Protein AF-A0A399ZSK6-F1 (afdb_monomer_lite)

Structure (mmCIF, N/CA/C/O backbone):
data_AF-A0A399ZSK6-F1
#
_entry.id   AF-A0A399ZSK6-F1
#
loop_
_atom_site.group_PDB
_atom_site.id
_atom_site.type_symbol
_atom_site.label_atom_id
_atom_site.label_alt_id
_atom_site.label_comp_id
_atom_site.label_asym_id
_atom_site.label_entity_id
_atom_site.label_seq_id
_atom_site.pdbx_PDB_ins_code
_atom_site.Cartn_x
_atom_site.Cartn_y
_atom_site.Cartn_z
_atom_site.occupancy
_atom_site.B_iso_or_equiv
_atom_site.auth_seq_id
_atom_site.auth_comp_id
_atom_site.auth_asym_id
_atom_site.auth_atom_id
_atom_site.pdbx_PDB_model_num
ATOM 1 N N . MET A 1 1 ? -5.944 -15.597 19.408 1.00 48.12 1 MET A N 1
ATOM 2 C CA . MET A 1 1 ? -6.679 -15.453 18.127 1.00 48.12 1 MET A CA 1
ATOM 3 C C . MET A 1 1 ? -6.182 -16.511 17.150 1.00 48.12 1 MET A C 1
ATOM 5 O O . MET A 1 1 ? -4.983 -16.759 17.133 1.00 48.12 1 MET A O 1
ATOM 9 N N . ARG A 1 2 ? -7.082 -17.188 16.419 1.00 50.19 2 ARG A N 1
ATOM 10 C CA . ARG A 1 2 ? -6.783 -18.413 15.641 1.00 50.19 2 ARG A CA 1
ATOM 11 C C . ARG A 1 2 ? -6.875 -18.264 14.112 1.00 50.19 2 ARG A C 1
ATOM 13 O O . ARG A 1 2 ? -6.772 -19.273 13.432 1.00 50.19 2 ARG A O 1
ATOM 20 N N . ASN A 1 3 ? -6.991 -17.048 13.572 1.00 53.75 3 ASN A N 1
ATOM 21 C CA . ASN A 1 3 ? -6.933 -16.816 12.123 1.00 53.75 3 ASN A CA 1
ATOM 22 C C . ASN A 1 3 ? -5.613 -16.141 11.739 1.00 53.75 3 ASN A C 1
ATOM 24 O O . ASN A 1 3 ? -5.370 -14.989 12.093 1.00 53.75 3 ASN A O 1
ATOM 28 N N . ARG A 1 4 ? -4.758 -16.900 11.039 1.00 58.66 4 ARG A N 1
ATOM 29 C CA . ARG A 1 4 ? -3.450 -16.460 10.515 1.00 58.66 4 ARG A CA 1
ATOM 30 C C . ARG A 1 4 ? -3.540 -15.788 9.141 1.00 58.66 4 ARG A C 1
ATOM 32 O O . ARG A 1 4 ? -2.539 -15.280 8.660 1.00 58.66 4 ARG A O 1
ATOM 39 N N . TRP A 1 5 ? -4.724 -15.795 8.534 1.00 64.06 5 TRP A N 1
ATOM 40 C CA . TRP A 1 5 ? -4.958 -15.363 7.160 1.00 64.06 5 TRP A CA 1
ATOM 41 C C . TRP A 1 5 ? -5.933 -14.187 7.131 1.00 64.06 5 TRP A C 1
ATOM 43 O O . TRP A 1 5 ? -6.811 -14.084 7.999 1.00 64.06 5 TRP A O 1
ATOM 53 N N . GLY A 1 6 ? -5.748 -13.296 6.159 1.00 69.56 6 GLY A N 1
ATOM 54 C CA . GLY A 1 6 ? -6.645 -12.179 5.882 1.00 69.56 6 GLY A CA 1
ATOM 55 C C . GLY A 1 6 ? -7.302 -12.299 4.522 1.00 69.56 6 GLY A C 1
ATOM 56 O O . GLY A 1 6 ? -6.839 -13.051 3.671 1.00 69.56 6 GLY A O 1
ATOM 57 N N . ILE A 1 7 ? -8.408 -11.582 4.350 1.00 78.56 7 ILE A N 1
ATOM 58 C CA . ILE A 1 7 ? -9.172 -11.569 3.107 1.00 78.56 7 ILE A CA 1
ATOM 59 C C . ILE A 1 7 ? -9.257 -10.150 2.556 1.00 78.56 7 ILE A C 1
ATOM 61 O O . ILE A 1 7 ? -9.446 -9.185 3.301 1.00 78.56 7 ILE A O 1
ATOM 65 N N . HIS A 1 8 ? -9.136 -10.026 1.239 1.00 78.75 8 HIS A N 1
ATOM 66 C CA . HIS A 1 8 ? -9.401 -8.774 0.554 1.00 78.75 8 HIS A CA 1
ATOM 67 C C . HIS A 1 8 ? -10.916 -8.541 0.490 1.00 78.75 8 HIS A C 1
ATOM 69 O O . HIS A 1 8 ? -11.657 -9.360 -0.058 1.00 78.75 8 HIS A O 1
ATOM 75 N N . ALA A 1 9 ? -11.392 -7.439 1.067 1.00 77.19 9 ALA A N 1
ATOM 76 C CA . ALA A 1 9 ? -12.789 -7.038 0.968 1.00 77.19 9 ALA A CA 1
ATOM 77 C C . ALA A 1 9 ? -13.141 -6.714 -0.500 1.00 77.19 9 ALA A C 1
ATOM 79 O O . ALA A 1 9 ? -12.273 -6.250 -1.240 1.00 77.19 9 ALA A O 1
ATOM 80 N N 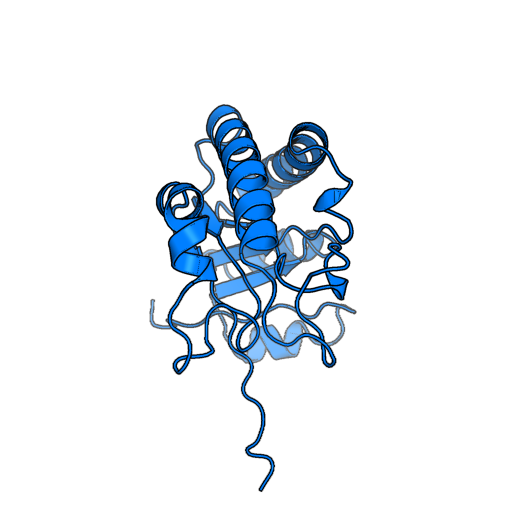. PRO A 1 10 ? -14.378 -6.952 -0.965 1.00 67.56 10 PRO A N 1
ATOM 81 C CA . PRO A 1 10 ? -14.725 -6.778 -2.374 1.00 67.56 10 PRO A CA 1
ATOM 82 C C . PRO A 1 10 ? -14.460 -5.355 -2.885 1.00 67.56 10 PRO A C 1
ATOM 84 O O . PRO A 1 10 ? -14.784 -4.376 -2.213 1.00 67.56 10 PRO A O 1
ATOM 87 N N . ASN A 1 11 ? -13.934 -5.242 -4.110 1.00 67.50 11 ASN A N 1
ATOM 88 C CA . ASN A 1 11 ? -13.661 -3.947 -4.749 1.00 67.50 11 ASN A CA 1
ATOM 89 C C . ASN A 1 11 ? -14.945 -3.203 -5.152 1.00 67.50 11 ASN A C 1
ATOM 91 O O . ASN A 1 11 ? -14.933 -1.977 -5.217 1.00 67.50 11 ASN A O 1
ATOM 95 N N . ALA A 1 12 ? -16.057 -3.919 -5.375 1.00 53.34 12 ALA A N 1
ATOM 96 C CA . ALA A 1 12 ? -17.335 -3.340 -5.779 1.00 53.34 12 ALA A CA 1
ATOM 97 C C . ALA A 1 12 ? -18.525 -3.919 -4.994 1.00 53.34 12 ALA A C 1
ATOM 99 O O . ALA A 1 12 ? -18.814 -5.114 -5.063 1.00 53.34 12 ALA A O 1
ATOM 100 N N . GLY A 1 13 ? -19.269 -3.023 -4.337 1.00 52.09 13 GLY A N 1
ATOM 101 C CA . GLY A 1 13 ? -20.633 -3.244 -3.863 1.00 52.09 13 GLY A CA 1
ATOM 102 C C . GLY A 1 13 ? -20.759 -4.004 -2.541 1.00 52.09 13 GLY A C 1
ATOM 103 O O . GLY A 1 13 ? -20.324 -5.141 -2.399 1.00 52.09 13 GLY A O 1
ATOM 104 N N . PHE A 1 14 ? -21.510 -3.405 -1.615 1.00 55.38 14 PHE A N 1
ATOM 105 C CA . PHE A 1 14 ? -21.962 -3.935 -0.318 1.00 55.38 14 PHE A CA 1
ATOM 106 C C . PHE A 1 14 ? -22.638 -5.323 -0.352 1.00 55.38 14 PHE A C 1
ATOM 108 O O . PHE A 1 14 ? -22.989 -5.867 0.691 1.00 55.38 14 PHE A O 1
ATOM 115 N N . ARG A 1 15 ? -22.834 -5.916 -1.536 1.00 52.56 15 ARG A N 1
ATOM 116 C CA . ARG A 1 15 ? -23.728 -7.055 -1.782 1.00 52.56 15 ARG A CA 1
ATOM 117 C C . ARG A 1 15 ? -23.269 -8.382 -1.176 1.00 52.56 15 ARG A C 1
ATOM 119 O O . ARG A 1 15 ? -23.990 -9.360 -1.318 1.00 52.56 15 ARG A O 1
ATOM 126 N N . ARG A 1 16 ? -22.104 -8.441 -0.523 1.00 65.88 16 ARG A N 1
ATOM 127 C CA . ARG A 1 16 ? -21.569 -9.681 0.068 1.00 65.88 16 ARG A CA 1
ATOM 128 C C . ARG A 1 16 ? -20.923 -9.511 1.441 1.00 65.88 16 ARG A C 1
ATOM 130 O O . ARG A 1 16 ? -20.264 -10.434 1.906 1.00 65.88 16 ARG A O 1
ATOM 137 N N . MET A 1 17 ? -21.094 -8.364 2.108 1.00 75.19 17 MET A N 1
ATOM 138 C CA . MET A 1 17 ? -20.516 -8.194 3.450 1.00 75.19 17 MET A CA 1
ATOM 139 C C . MET A 1 17 ? -21.088 -9.213 4.443 1.00 75.19 17 MET A C 1
ATOM 141 O O . MET A 1 17 ? -20.343 -9.721 5.272 1.00 75.19 17 MET A O 1
ATOM 145 N N . ASP A 1 18 ? -22.361 -9.594 4.309 1.00 79.12 18 ASP A N 1
ATOM 146 C CA . ASP A 1 18 ? -22.962 -10.637 5.147 1.00 79.12 18 ASP A CA 1
ATOM 147 C C . ASP A 1 18 ? -22.329 -12.019 4.934 1.00 79.12 18 ASP A C 1
ATOM 149 O O . ASP A 1 18 ? -22.036 -12.692 5.921 1.00 79.12 18 ASP A O 1
ATOM 153 N N . ASP A 1 19 ? -22.016 -12.406 3.691 1.00 77.62 19 ASP A N 1
ATOM 154 C CA . ASP A 1 19 ? -21.254 -13.633 3.400 1.00 77.62 19 ASP A CA 1
ATOM 155 C C . ASP A 1 19 ? -19.858 -13.579 4.043 1.00 77.62 19 ASP A C 1
ATOM 157 O O . ASP A 1 19 ? -19.399 -14.545 4.653 1.00 77.62 19 ASP A O 1
ATOM 161 N N . PHE A 1 20 ? -19.183 -12.429 3.932 1.00 75.69 20 PHE A N 1
ATOM 162 C CA . PHE A 1 20 ? -17.865 -12.198 4.534 1.00 75.69 20 PHE A CA 1
ATOM 163 C C . PHE A 1 20 ? -17.905 -12.335 6.055 1.00 75.69 20 PHE A C 1
ATOM 165 O O . PHE A 1 20 ? -17.025 -12.945 6.664 1.00 75.69 20 PHE A O 1
ATOM 172 N N . TYR A 1 21 ? -18.947 -11.782 6.665 1.00 80.44 21 TYR A N 1
ATOM 173 C CA . TYR A 1 21 ? -19.179 -11.864 8.093 1.00 80.44 21 TYR A CA 1
ATOM 174 C C . TYR A 1 21 ? -19.508 -13.293 8.537 1.00 80.44 21 TYR A C 1
ATOM 176 O O . TYR A 1 21 ? -18.974 -13.766 9.542 1.00 80.44 21 TYR A O 1
ATOM 184 N N . ALA A 1 22 ? -20.331 -14.010 7.771 1.00 81.88 22 ALA A N 1
ATOM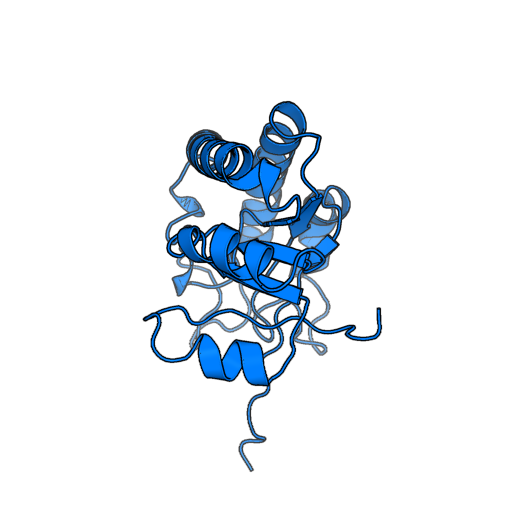 185 C CA . ALA A 1 22 ? -20.651 -15.409 8.030 1.00 81.88 22 ALA A CA 1
ATOM 186 C C . ALA A 1 22 ? -19.409 -16.313 7.945 1.00 81.88 22 ALA A C 1
ATOM 188 O O . ALA A 1 22 ? -19.281 -17.250 8.731 1.00 81.88 22 ALA A O 1
ATOM 189 N N . ALA A 1 23 ? -18.460 -15.998 7.057 1.00 80.19 23 ALA A N 1
ATOM 190 C CA . ALA A 1 23 ? -17.190 -16.715 6.954 1.00 80.19 23 ALA A CA 1
ATOM 191 C C . ALA A 1 23 ? -16.261 -16.511 8.172 1.00 80.19 23 ALA A C 1
ATOM 193 O O . ALA A 1 23 ? -15.326 -17.286 8.373 1.00 80.19 23 ALA A O 1
ATOM 194 N N . GLY A 1 24 ? -16.514 -15.500 9.014 1.00 80.44 24 GLY A N 1
ATOM 195 C CA . GLY A 1 24 ? -15.833 -15.339 10.302 1.00 80.44 24 GLY A CA 1
ATOM 196 C C . GLY A 1 24 ? -14.378 -14.867 10.210 1.00 80.44 24 GLY A C 1
ATOM 197 O O . GLY A 1 24 ? -13.581 -15.128 11.120 1.00 80.44 24 GLY A O 1
ATOM 198 N N . PHE A 1 25 ? -14.003 -14.173 9.132 1.00 82.69 25 PHE A N 1
ATOM 199 C CA . PHE A 1 25 ? -12.672 -13.579 9.013 1.00 82.69 25 PHE A CA 1
ATOM 200 C C . PHE A 1 25 ? -12.442 -12.497 10.080 1.00 82.69 25 PHE A C 1
ATOM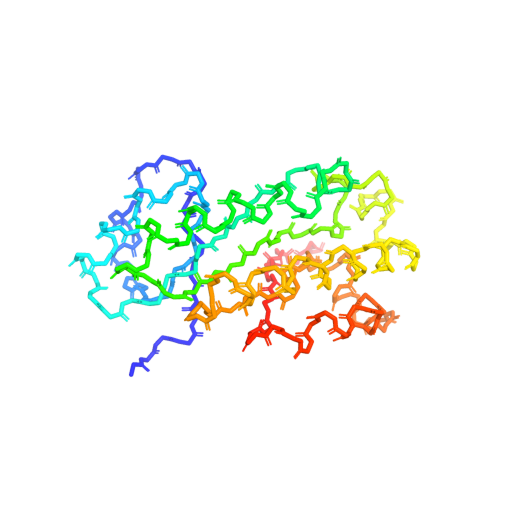 202 O O . PHE A 1 25 ? -13.362 -11.825 10.546 1.00 82.69 25 PHE A O 1
ATOM 209 N N . GLN A 1 26 ? -11.186 -12.337 10.497 1.00 83.81 26 GLN A N 1
ATOM 210 C CA . GLN A 1 26 ? -10.784 -11.324 11.486 1.00 83.81 26 GLN A CA 1
ATOM 211 C C . GLN A 1 26 ? -9.579 -10.495 11.033 1.00 83.81 26 GLN A C 1
ATOM 213 O O . GLN A 1 26 ? -9.134 -9.619 11.766 1.00 83.81 26 GLN A O 1
ATOM 218 N N . ASN A 1 27 ? -9.058 -10.747 9.832 1.00 89.06 27 ASN A N 1
ATOM 219 C CA . ASN A 1 27 ? -8.042 -9.915 9.203 1.00 89.06 27 ASN A CA 1
ATOM 220 C C . ASN A 1 27 ? -8.579 -9.516 7.824 1.00 89.06 27 ASN A C 1
ATOM 222 O O . ASN A 1 27 ? -8.979 -10.384 7.048 1.00 89.06 27 ASN A O 1
ATOM 226 N N . TYR A 1 28 ? -8.621 -8.221 7.546 1.00 89.94 28 TYR A N 1
ATOM 227 C CA . TYR A 1 28 ? -9.238 -7.655 6.352 1.00 89.94 28 TYR A CA 1
ATOM 228 C C . TYR A 1 28 ? -8.245 -6.741 5.648 1.00 89.94 28 TYR A C 1
ATOM 230 O O . TYR A 1 28 ? -7.559 -5.970 6.312 1.00 89.94 28 TYR A O 1
ATOM 238 N N . THR A 1 29 ? -8.223 -6.783 4.323 1.00 91.62 29 THR A N 1
ATOM 239 C CA . THR A 1 29 ? -7.608 -5.750 3.484 1.00 91.62 29 THR A CA 1
ATOM 240 C C . THR A 1 29 ? -8.727 -4.983 2.796 1.00 91.62 29 THR A C 1
ATOM 242 O O . THR A 1 29 ? -9.590 -5.592 2.169 1.00 91.62 29 THR A O 1
ATOM 245 N N . VAL A 1 30 ? -8.748 -3.661 2.935 1.00 91.94 30 VAL A N 1
ATOM 246 C CA . VAL A 1 30 ? -9.791 -2.783 2.389 1.00 91.94 30 VAL A CA 1
ATOM 247 C C . VAL A 1 30 ? -9.124 -1.724 1.524 1.00 91.94 30 VAL A C 1
ATOM 249 O O . VAL A 1 30 ? -8.259 -0.997 2.008 1.00 91.94 30 VAL A O 1
ATOM 252 N N . LEU A 1 31 ? -9.523 -1.609 0.254 1.00 91.81 31 LEU A N 1
ATOM 253 C CA . LEU A 1 31 ? -9.059 -0.505 -0.588 1.00 91.81 31 LEU A CA 1
ATOM 254 C C . LEU A 1 31 ? -9.546 0.833 -0.035 1.00 91.81 31 LEU A C 1
ATOM 256 O O . LEU A 1 31 ? -10.684 0.948 0.416 1.00 91.81 31 LEU A O 1
ATOM 260 N N . HIS A 1 32 ? -8.712 1.863 -0.133 1.00 91.19 32 HIS A N 1
ATOM 261 C CA . HIS A 1 32 ? -9.014 3.191 0.403 1.00 91.19 32 HIS A CA 1
ATOM 262 C C . HIS A 1 32 ? -10.304 3.817 -0.162 1.00 91.19 32 HIS A C 1
ATOM 264 O O . HIS A 1 32 ? -11.010 4.515 0.560 1.00 91.19 32 HIS A O 1
ATOM 270 N N . VAL A 1 33 ? -10.671 3.501 -1.409 1.00 90.00 33 VAL A N 1
ATOM 271 C CA . VAL A 1 33 ? -11.948 3.922 -2.020 1.00 90.00 33 VAL A CA 1
ATOM 272 C C . VAL A 1 33 ? -13.181 3.323 -1.329 1.00 90.00 33 VAL A C 1
ATOM 274 O O . VAL A 1 33 ? -14.270 3.872 -1.432 1.00 90.00 33 VAL A O 1
ATOM 277 N N . ASN A 1 34 ? -13.001 2.228 -0.585 1.00 90.44 34 ASN A N 1
ATOM 278 C CA . ASN A 1 34 ? -14.026 1.543 0.204 1.00 90.44 34 ASN A CA 1
ATOM 279 C C . ASN A 1 34 ? -13.788 1.713 1.717 1.00 90.44 34 ASN A C 1
ATOM 281 O O . ASN A 1 34 ? -14.269 0.914 2.523 1.00 90.44 34 ASN A O 1
ATOM 285 N N . ALA A 1 35 ? -13.035 2.738 2.128 1.00 90.19 35 ALA A N 1
ATOM 286 C CA . ALA A 1 35 ? -12.658 2.960 3.523 1.00 90.19 35 ALA A CA 1
ATOM 287 C C . ALA A 1 35 ? -13.850 3.151 4.480 1.00 90.19 35 ALA A C 1
ATOM 289 O O . ALA A 1 35 ? -13.707 2.933 5.682 1.00 90.19 35 ALA A O 1
ATOM 290 N N . ASP A 1 36 ? -15.033 3.491 3.972 1.00 89.94 36 ASP A N 1
ATOM 291 C CA . ASP A 1 36 ? -16.252 3.598 4.782 1.00 89.94 36 ASP A CA 1
ATOM 292 C C . ASP A 1 36 ? -16.742 2.237 5.312 1.00 89.94 36 ASP A C 1
ATOM 294 O O . ASP A 1 36 ? -17.555 2.181 6.232 1.00 89.94 36 ASP A O 1
ATOM 298 N N . LEU A 1 37 ? -16.202 1.120 4.805 1.00 89.06 37 LEU A N 1
ATOM 299 C CA . LEU A 1 37 ? -16.417 -0.211 5.381 1.00 89.06 37 LEU A CA 1
ATOM 300 C C . LEU A 1 37 ? -15.675 -0.410 6.709 1.00 89.06 37 LEU A C 1
ATOM 302 O O . LEU A 1 37 ? -16.051 -1.272 7.500 1.00 89.06 37 LEU A O 1
ATOM 306 N N . VAL A 1 38 ? -14.617 0.358 6.968 1.00 93.00 38 VAL A N 1
ATOM 307 C CA . VAL A 1 38 ? -13.715 0.133 8.104 1.00 93.00 38 VAL A CA 1
ATOM 308 C C . VAL A 1 38 ? -14.429 0.314 9.453 1.00 93.00 38 VAL A C 1
ATOM 310 O O . VAL A 1 38 ? -14.303 -0.585 10.291 1.00 93.00 38 VAL A O 1
ATOM 313 N N . PRO A 1 39 ? -15.226 1.381 9.685 1.00 93.81 39 PRO A N 1
ATOM 314 C CA . PRO A 1 39 ? -16.019 1.501 10.908 1.00 93.81 39 PRO A CA 1
ATOM 315 C C . PRO A 1 39 ? -17.028 0.359 11.076 1.00 93.81 39 PRO A C 1
ATOM 317 O O . PRO A 1 39 ? -17.158 -0.172 12.176 1.00 93.81 39 PRO A O 1
ATOM 320 N N . LEU A 1 40 ? -17.677 -0.078 9.988 1.00 91.31 40 LEU A N 1
ATOM 321 C CA . LEU A 1 40 ? -18.674 -1.158 10.012 1.00 91.31 40 LEU A CA 1
ATOM 322 C C . LEU A 1 40 ? -18.043 -2.506 10.391 1.00 91.31 40 LEU A C 1
ATOM 324 O O . LEU A 1 40 ? -18.580 -3.251 11.213 1.00 91.31 40 LEU A O 1
ATOM 328 N N . ILE A 1 41 ? -16.871 -2.811 9.825 1.00 91.00 41 ILE A N 1
ATOM 329 C CA . ILE A 1 41 ? -16.102 -4.010 10.177 1.00 91.00 41 ILE A CA 1
ATOM 330 C C . ILE A 1 41 ? -15.665 -3.935 11.642 1.00 91.00 41 ILE A C 1
ATOM 332 O O . ILE A 1 41 ? -15.768 -4.935 12.350 1.00 91.00 41 ILE A O 1
ATOM 336 N N . ARG A 1 42 ? -15.196 -2.771 12.116 1.00 92.62 42 ARG A N 1
ATOM 337 C CA . ARG A 1 42 ? -14.759 -2.584 13.508 1.00 92.62 42 ARG A CA 1
ATOM 338 C C . ARG A 1 42 ? -15.911 -2.724 14.503 1.00 92.62 42 ARG A C 1
ATOM 340 O O . ARG A 1 42 ? -15.708 -3.339 15.544 1.00 92.62 42 ARG A O 1
ATOM 347 N N . GLU A 1 43 ? -17.092 -2.195 14.194 1.00 92.81 43 GLU A N 1
ATOM 348 C CA . GLU A 1 43 ? -18.291 -2.341 15.030 1.00 92.81 43 GLU A CA 1
ATOM 349 C C . GLU A 1 43 ? -18.660 -3.819 15.204 1.00 92.81 43 GLU A C 1
ATOM 351 O O . GLU A 1 43 ? -18.878 -4.285 16.323 1.00 92.81 43 GLU A O 1
ATOM 356 N N . LYS A 1 44 ? -18.651 -4.584 14.106 1.00 90.00 44 LYS A N 1
ATOM 357 C CA . LYS A 1 44 ? -18.995 -6.009 14.131 1.00 90.00 44 LYS A CA 1
ATOM 358 C C . LYS A 1 44 ? -17.890 -6.896 14.710 1.00 90.00 44 LYS A C 1
ATOM 360 O O . LYS A 1 44 ? -18.177 -7.866 15.410 1.00 90.00 44 LYS A O 1
ATOM 365 N N . TYR A 1 45 ? -16.629 -6.568 14.435 1.00 90.94 45 TYR A N 1
ATOM 366 C CA . TYR A 1 45 ? -15.448 -7.278 14.923 1.00 90.94 45 TYR A CA 1
ATOM 367 C C . TYR A 1 45 ? -14.479 -6.302 15.606 1.00 90.94 45 TYR A C 1
ATOM 369 O O . TYR A 1 45 ? -13.482 -5.887 15.003 1.00 90.94 45 TYR A O 1
ATOM 377 N N . PRO A 1 46 ? -14.695 -6.001 16.903 1.00 91.75 46 PRO A N 1
ATOM 378 C CA . PRO A 1 46 ? -13.904 -5.016 17.648 1.00 91.75 46 PRO A CA 1
ATOM 379 C C . PRO A 1 46 ? -12.401 -5.287 17.684 1.00 91.75 46 PRO A C 1
ATOM 381 O O . PRO A 1 46 ? -11.618 -4.364 17.884 1.00 91.75 46 PRO A O 1
ATOM 384 N N . TYR A 1 47 ? -11.983 -6.532 17.442 1.00 90.94 47 TYR A N 1
ATOM 385 C CA . TYR A 1 47 ? -10.583 -6.961 17.455 1.00 90.94 47 TYR A CA 1
ATOM 386 C C . TYR A 1 47 ? -10.023 -7.319 16.075 1.00 90.94 47 TYR A C 1
ATOM 388 O O . TYR A 1 47 ? -8.908 -7.830 15.998 1.00 90.94 47 TYR A O 1
ATOM 396 N N . ALA A 1 48 ? -10.760 -7.073 14.987 1.00 90.50 48 ALA A N 1
ATOM 397 C CA . ALA A 1 48 ? -10.253 -7.356 13.650 1.00 90.50 48 ALA A CA 1
ATOM 398 C C . ALA A 1 48 ? -8.975 -6.554 13.344 1.00 90.50 48 ALA A C 1
ATOM 400 O O . ALA A 1 48 ? -8.827 -5.411 13.782 1.00 90.50 48 ALA A O 1
ATOM 401 N N . ARG A 1 49 ? -8.051 -7.118 12.567 1.00 92.69 49 ARG A N 1
ATOM 402 C CA . ARG A 1 49 ? -6.968 -6.351 11.930 1.00 92.69 49 ARG A CA 1
ATOM 403 C C . ARG A 1 49 ? -7.459 -5.886 10.568 1.00 92.69 49 ARG A C 1
ATOM 405 O O . ARG A 1 49 ? -8.029 -6.686 9.833 1.00 92.69 49 ARG A O 1
ATOM 412 N N . ILE A 1 50 ? -7.289 -4.608 10.246 1.00 94.81 50 ILE A N 1
ATOM 413 C CA . ILE A 1 50 ? -7.846 -4.026 9.018 1.00 94.81 50 ILE A CA 1
ATOM 414 C C . ILE A 1 50 ? -6.748 -3.242 8.304 1.00 94.81 50 ILE A C 1
ATOM 416 O O . ILE A 1 50 ? -6.480 -2.104 8.667 1.00 94.81 50 ILE A O 1
ATOM 420 N N . LEU A 1 51 ? -6.109 -3.842 7.308 1.00 95.44 51 LEU A N 1
ATOM 421 C CA . LEU A 1 51 ? -5.162 -3.164 6.432 1.00 95.44 51 LEU A CA 1
ATOM 422 C C . LEU A 1 51 ? -5.912 -2.242 5.471 1.00 95.44 51 LEU A C 1
ATOM 424 O O . LEU A 1 51 ? -6.749 -2.704 4.695 1.00 95.44 51 LEU A O 1
ATOM 428 N N . ILE A 1 52 ? -5.588 -0.951 5.494 1.00 96.19 52 ILE A N 1
ATOM 429 C CA . ILE A 1 52 ? -6.026 -0.015 4.458 1.00 96.19 52 ILE A CA 1
ATOM 430 C C . ILE A 1 52 ? -5.021 -0.052 3.324 1.00 96.19 52 ILE A C 1
ATOM 432 O O . ILE A 1 52 ? -3.850 0.279 3.509 1.00 96.19 52 ILE A O 1
ATOM 436 N N . ARG A 1 53 ? -5.499 -0.448 2.148 1.00 94.75 53 ARG A N 1
ATOM 437 C CA . ARG A 1 53 ? -4.714 -0.499 0.925 1.00 94.75 53 ARG A CA 1
ATOM 438 C C . ARG A 1 53 ? -4.965 0.735 0.083 1.00 94.75 53 ARG A C 1
ATOM 440 O O . ARG A 1 53 ? -6.010 0.887 -0.555 1.00 94.75 53 ARG A O 1
ATOM 447 N N . MET A 1 54 ? -4.004 1.645 0.119 1.00 94.75 54 MET A N 1
ATOM 448 C CA . MET A 1 54 ? -3.999 2.793 -0.771 1.00 94.75 54 MET A CA 1
ATOM 449 C C . MET A 1 54 ? -3.611 2.326 -2.176 1.00 94.75 54 MET A C 1
ATOM 451 O O . MET A 1 54 ? -2.796 1.421 -2.337 1.00 94.75 54 MET A O 1
ATOM 455 N N . TYR A 1 55 ? -4.235 2.922 -3.185 1.00 90.62 55 TYR A N 1
ATOM 456 C CA . TYR A 1 55 ? -4.098 2.519 -4.581 1.00 90.62 55 TYR A CA 1
ATOM 457 C C . TYR A 1 55 ? -3.859 3.757 -5.436 1.00 90.62 55 TYR A C 1
ATOM 459 O O . TYR A 1 55 ? -4.628 4.714 -5.338 1.00 90.62 55 TYR A O 1
ATOM 467 N N . LEU A 1 56 ? -2.806 3.734 -6.251 1.00 91.00 56 LEU A N 1
ATOM 468 C CA . LEU A 1 56 ? -2.414 4.840 -7.115 1.00 91.00 56 LEU A CA 1
ATOM 469 C C . LEU A 1 56 ? -1.968 4.296 -8.469 1.00 91.00 56 LEU A C 1
ATOM 471 O O . LEU A 1 56 ? -0.842 3.835 -8.611 1.00 91.00 56 LEU A O 1
ATOM 475 N N . GLN A 1 57 ? -2.837 4.434 -9.466 1.00 87.94 57 GLN A N 1
ATOM 476 C CA . GLN A 1 57 ? -2.617 3.884 -10.804 1.00 87.94 57 GLN A CA 1
ATOM 477 C C . GLN A 1 57 ? -1.438 4.514 -11.564 1.00 87.94 57 GLN A C 1
ATOM 479 O O . GLN A 1 57 ? -0.962 3.934 -12.520 1.00 87.94 57 GLN A O 1
ATOM 484 N N . ASN A 1 58 ? -0.979 5.717 -11.206 1.00 88.75 58 ASN A N 1
ATOM 485 C CA . ASN A 1 58 ? 0.062 6.437 -11.953 1.00 88.75 58 ASN A CA 1
ATOM 486 C C . ASN A 1 58 ? 1.245 6.815 -11.057 1.00 88.75 58 ASN A C 1
ATOM 488 O O . ASN A 1 58 ? 1.749 7.936 -11.135 1.00 88.75 58 ASN A O 1
ATOM 492 N N . TRP A 1 59 ? 1.690 5.900 -10.189 1.00 93.19 59 TRP A N 1
ATOM 493 C CA . TRP A 1 59 ? 2.692 6.218 -9.163 1.00 93.19 59 TRP A CA 1
ATOM 494 C C . TRP A 1 59 ? 3.968 6.853 -9.737 1.00 93.19 59 TRP A C 1
ATOM 496 O O . TRP A 1 59 ? 4.495 7.791 -9.148 1.00 93.19 59 TRP A O 1
ATOM 506 N N . TYR A 1 60 ? 4.417 6.408 -10.914 1.00 91.94 60 TYR A N 1
ATOM 507 C CA . TYR A 1 60 ? 5.637 6.899 -11.566 1.00 91.94 60 TYR A CA 1
ATOM 508 C C . TYR A 1 60 ? 5.543 8.366 -12.028 1.00 91.94 60 TYR A C 1
ATOM 510 O O . TYR A 1 60 ? 6.560 9.044 -12.157 1.00 91.94 60 TYR A O 1
ATOM 518 N N . ALA A 1 61 ? 4.327 8.860 -12.285 1.00 93.25 61 ALA A N 1
ATOM 519 C CA . ALA A 1 61 ? 4.062 10.240 -12.689 1.00 93.25 61 ALA A CA 1
ATOM 520 C C . ALA A 1 61 ? 3.653 11.128 -11.501 1.00 93.25 61 ALA A C 1
ATOM 522 O O . ALA A 1 61 ? 3.658 12.355 -11.609 1.00 93.25 61 ALA A O 1
ATOM 523 N N . THR A 1 62 ? 3.306 10.524 -10.365 1.00 95.12 62 THR A N 1
ATOM 524 C CA . THR A 1 62 ? 2.921 11.226 -9.143 1.00 95.12 62 THR A CA 1
ATOM 525 C C . THR A 1 62 ? 4.130 11.415 -8.236 1.00 95.12 62 THR A C 1
ATOM 527 O O . THR A 1 62 ? 4.862 10.478 -7.917 1.00 95.12 62 THR A O 1
ATOM 530 N N . GLN A 1 63 ? 4.328 12.640 -7.754 1.00 95.94 63 GLN A N 1
ATOM 531 C CA . GLN A 1 63 ? 5.402 12.911 -6.804 1.00 95.94 63 GLN A CA 1
ATOM 532 C C . GLN A 1 63 ? 5.112 12.226 -5.455 1.00 95.94 63 GLN A C 1
ATOM 534 O O . GLN A 1 63 ? 3.987 12.350 -4.958 1.00 95.94 63 GLN A O 1
ATOM 539 N N . PRO A 1 64 ? 6.106 11.592 -4.797 1.00 96.88 64 PRO A N 1
ATOM 540 C CA . PRO A 1 64 ? 5.916 10.964 -3.485 1.00 96.88 64 PRO A CA 1
ATOM 541 C C . PRO A 1 64 ? 5.278 11.901 -2.454 1.00 96.88 64 PRO A C 1
ATOM 543 O O . PRO A 1 64 ? 4.448 11.505 -1.645 1.00 96.88 64 PRO A O 1
ATOM 546 N N . GLU A 1 65 ? 5.627 13.188 -2.494 1.00 96.50 65 GLU A N 1
ATOM 547 C CA . GLU A 1 65 ? 5.034 14.194 -1.616 1.00 96.50 65 GLU A CA 1
ATOM 548 C C . GLU A 1 65 ? 3.515 14.301 -1.753 1.00 96.50 65 GLU A C 1
ATOM 550 O O . GLU A 1 65 ? 2.801 14.395 -0.753 1.00 96.50 65 GLU A O 1
ATOM 555 N N . GLU A 1 66 ? 3.039 14.343 -2.993 1.00 97.00 66 GLU A N 1
ATOM 556 C CA . GLU A 1 66 ? 1.628 14.513 -3.295 1.00 97.00 66 GLU A CA 1
ATOM 557 C C . GLU A 1 66 ? 0.840 13.308 -2.806 1.00 97.00 66 GLU A C 1
ATOM 559 O O . GLU A 1 66 ? -0.155 13.469 -2.097 1.00 97.00 66 GLU A O 1
ATOM 564 N N . TRP A 1 67 ? 1.340 12.109 -3.099 1.00 97.69 67 TRP A N 1
ATOM 565 C CA . TRP A 1 67 ? 0.685 10.890 -2.662 1.00 97.69 67 TRP A CA 1
ATOM 566 C C . TRP A 1 67 ? 0.728 10.708 -1.146 1.00 97.69 67 TRP A C 1
ATOM 568 O O . TRP A 1 67 ? -0.286 10.365 -0.539 1.00 97.69 67 TRP A O 1
ATOM 578 N N . ALA A 1 68 ? 1.855 11.025 -0.502 1.00 98.31 68 ALA A N 1
ATOM 579 C CA . ALA A 1 68 ? 1.973 10.959 0.950 1.00 98.31 68 ALA A CA 1
ATOM 580 C C . ALA A 1 68 ? 0.882 11.782 1.651 1.00 98.31 68 ALA A C 1
ATOM 582 O O . ALA A 1 68 ? 0.332 11.309 2.642 1.00 98.31 68 ALA A O 1
ATOM 583 N N . ARG A 1 69 ? 0.509 12.963 1.129 1.00 98.31 69 ARG A N 1
ATOM 584 C CA . ARG A 1 69 ? -0.596 13.761 1.695 1.00 98.31 69 ARG A CA 1
ATOM 585 C C . ARG A 1 69 ? -1.917 12.988 1.709 1.00 98.31 69 ARG A C 1
ATOM 587 O O . ARG A 1 69 ? -2.553 12.927 2.757 1.00 98.31 69 ARG A O 1
ATOM 594 N N . ALA A 1 70 ? -2.284 12.354 0.595 1.00 96.94 70 ALA A N 1
ATOM 595 C CA . ALA A 1 70 ? -3.520 11.575 0.489 1.00 96.94 70 ALA A CA 1
ATOM 596 C C . ALA A 1 70 ? -3.520 10.342 1.413 1.00 96.94 70 ALA A C 1
ATOM 598 O O . ALA A 1 70 ? -4.540 10.008 2.025 1.00 96.94 70 ALA A O 1
ATOM 599 N N . VAL A 1 71 ? -2.366 9.678 1.547 1.00 98.19 71 VAL A N 1
ATOM 600 C CA . VAL A 1 71 ? -2.184 8.545 2.468 1.00 98.19 71 VAL A CA 1
ATOM 601 C C . VAL A 1 71 ? -2.317 8.993 3.923 1.00 98.19 71 VAL A C 1
ATOM 603 O O . VAL A 1 71 ? -3.044 8.361 4.686 1.00 98.19 71 VAL A O 1
ATOM 606 N N . ILE A 1 72 ? -1.663 10.093 4.306 1.00 98.44 72 ILE A N 1
ATOM 607 C CA . ILE A 1 72 ? -1.713 10.647 5.667 1.00 98.44 72 ILE A CA 1
ATOM 608 C C . ILE A 1 72 ? -3.140 11.061 6.030 1.00 98.44 72 ILE A C 1
ATOM 610 O O . ILE A 1 72 ? -3.607 10.733 7.118 1.00 98.44 72 ILE A O 1
ATOM 614 N N . GLU A 1 73 ? -3.845 11.735 5.121 1.00 97.69 73 GLU A N 1
ATOM 615 C CA . GLU A 1 73 ? -5.234 12.148 5.333 1.00 97.69 73 GLU A CA 1
ATOM 616 C C . GLU A 1 73 ? -6.147 10.944 5.609 1.00 97.69 73 GLU A C 1
ATOM 618 O O . GLU A 1 73 ? -6.904 10.937 6.583 1.00 97.69 73 GLU A O 1
ATOM 623 N N . ASN A 1 74 ? -6.032 9.883 4.802 1.00 96.88 74 ASN A N 1
ATOM 624 C CA . ASN A 1 74 ? -6.799 8.658 5.023 1.00 96.88 74 ASN A CA 1
ATOM 625 C C . ASN A 1 74 ? -6.400 7.946 6.318 1.00 96.88 74 ASN A C 1
ATOM 627 O O . ASN A 1 74 ? -7.277 7.479 7.046 1.00 96.88 74 ASN A O 1
ATOM 631 N N . ALA A 1 75 ? -5.104 7.882 6.626 1.00 97.88 75 ALA A N 1
ATOM 632 C CA . ALA A 1 75 ? -4.612 7.258 7.846 1.00 97.88 75 ALA A CA 1
ATOM 633 C C . ALA A 1 75 ? -5.143 7.974 9.095 1.00 97.88 75 ALA A C 1
ATOM 635 O O . ALA A 1 75 ? -5.701 7.318 9.969 1.00 97.88 75 ALA A O 1
ATOM 636 N N . GLU A 1 76 ? -5.050 9.303 9.176 1.00 98.06 76 GLU A N 1
ATOM 637 C CA . GLU A 1 76 ? -5.550 10.054 10.336 1.00 98.06 76 GLU A CA 1
ATOM 638 C C . GLU A 1 76 ? -7.072 9.939 10.486 1.00 98.06 76 GLU A C 1
ATOM 640 O O . GLU A 1 76 ? -7.565 9.730 11.596 1.00 98.06 76 GLU A O 1
ATOM 645 N N . ARG A 1 77 ? -7.827 9.966 9.379 1.00 97.38 77 ARG A N 1
ATOM 646 C CA . ARG A 1 77 ? -9.281 9.735 9.407 1.00 97.38 77 ARG A CA 1
ATOM 647 C C . ARG A 1 77 ? -9.643 8.351 9.961 1.00 97.38 77 ARG A C 1
ATOM 649 O O . ARG A 1 77 ? -10.636 8.215 10.673 1.00 97.38 77 ARG A O 1
ATOM 656 N N . LEU A 1 78 ? -8.860 7.324 9.630 1.00 97.38 78 LEU A N 1
ATOM 657 C CA . LEU A 1 78 ? -9.138 5.926 9.982 1.00 97.38 78 LEU A CA 1
ATOM 658 C C . LEU A 1 78 ? -8.423 5.447 11.251 1.00 97.38 78 LEU A C 1
ATOM 660 O O . LEU A 1 78 ? -8.689 4.336 11.717 1.00 97.38 78 LEU A O 1
ATOM 664 N N . ARG A 1 79 ? -7.573 6.287 11.847 1.00 97.44 79 ARG A N 1
ATOM 665 C CA . ARG A 1 79 ? -6.786 6.003 13.052 1.00 97.44 79 ARG A CA 1
ATOM 666 C C . ARG A 1 79 ? -7.579 5.403 14.220 1.00 97.44 79 ARG A C 1
ATOM 668 O O . ARG A 1 79 ? -7.045 4.505 14.870 1.00 97.44 79 ARG A O 1
ATOM 675 N N . PRO A 1 80 ? -8.831 5.817 14.513 1.00 97.38 80 PRO A N 1
ATOM 676 C CA . PRO A 1 80 ? -9.612 5.189 15.584 1.00 97.38 80 PRO A CA 1
ATOM 677 C C . PRO A 1 80 ? -9.933 3.712 15.326 1.00 97.38 80 PRO A C 1
ATOM 679 O O . PRO A 1 80 ? -10.234 2.970 16.259 1.00 97.38 80 PRO A O 1
ATOM 682 N N . PHE A 1 81 ? -9.897 3.283 14.064 1.00 97.31 81 PHE A N 1
ATOM 683 C CA . PHE A 1 81 ? -10.354 1.968 13.640 1.00 97.31 81 PHE A CA 1
ATOM 684 C C . PHE A 1 81 ? -9.222 1.041 13.222 1.00 97.31 81 PHE A C 1
ATOM 686 O O . PHE A 1 81 ? -9.439 -0.167 13.207 1.00 97.31 81 PHE A O 1
ATOM 693 N N . THR A 1 82 ? -8.047 1.550 12.857 1.00 96.75 82 THR A N 1
ATOM 694 C CA . THR A 1 82 ? -6.908 0.715 12.469 1.00 96.75 82 THR A CA 1
ATOM 695 C C . THR A 1 82 ? -5.583 1.460 12.550 1.00 96.75 82 THR A C 1
ATOM 697 O O . THR A 1 82 ? -5.534 2.685 12.498 1.00 96.75 82 THR A O 1
ATOM 700 N N . ASN A 1 83 ? -4.502 0.691 12.643 1.00 97.50 83 ASN A N 1
ATOM 701 C CA . ASN A 1 83 ? -3.135 1.156 12.478 1.00 97.50 83 ASN A CA 1
ATOM 702 C C . ASN A 1 83 ? -2.401 0.490 11.311 1.00 97.50 83 ASN A C 1
ATOM 704 O O . ASN A 1 83 ? -1.225 0.759 11.143 1.00 97.50 83 ASN A O 1
ATOM 708 N N . GLU A 1 84 ? -3.048 -0.362 10.519 1.00 97.50 84 GLU A N 1
ATOM 709 C CA . GLU A 1 84 ? -2.406 -1.115 9.437 1.00 97.50 84 GLU A CA 1
ATOM 710 C C . GLU A 1 84 ? -2.608 -0.377 8.102 1.00 97.50 84 GLU A C 1
ATOM 712 O O . GLU A 1 84 ? -3.743 -0.255 7.636 1.00 97.50 84 GLU A O 1
ATOM 717 N N . ILE A 1 85 ? -1.532 0.114 7.481 1.00 97.69 85 ILE A N 1
ATOM 718 C CA . ILE A 1 85 ? -1.584 0.913 6.245 1.00 97.69 85 ILE A CA 1
ATOM 719 C C . ILE A 1 85 ? -0.569 0.381 5.226 1.00 97.69 85 ILE A C 1
ATOM 721 O O . ILE A 1 85 ? 0.591 0.151 5.564 1.00 97.69 85 ILE A O 1
ATOM 725 N N . THR A 1 86 ? -0.973 0.268 3.962 1.00 96.56 86 THR A N 1
ATOM 726 C CA . THR A 1 86 ? -0.049 0.216 2.820 1.00 96.56 86 THR A CA 1
ATOM 727 C C . THR A 1 86 ? -0.317 1.394 1.890 1.00 96.56 86 THR A C 1
ATOM 729 O O . THR A 1 86 ? -1.466 1.798 1.708 1.00 96.56 86 THR A O 1
ATOM 732 N N . TRP A 1 87 ? 0.741 1.980 1.333 1.00 96.06 87 TRP A N 1
ATOM 733 C CA . TRP A 1 87 ? 0.666 3.127 0.422 1.00 96.06 87 TRP A CA 1
ATOM 734 C C . TRP A 1 87 ? 0.846 2.736 -1.049 1.00 96.06 87 TRP A C 1
ATOM 736 O O . TRP A 1 87 ? 0.734 3.598 -1.921 1.00 96.06 87 TRP A O 1
ATOM 746 N N . ALA A 1 88 ? 1.147 1.467 -1.308 1.00 92.38 88 ALA A N 1
ATOM 747 C CA . ALA A 1 88 ? 1.502 0.941 -2.611 1.00 92.38 88 ALA A CA 1
ATOM 748 C C . ALA A 1 88 ? 0.728 -0.352 -2.878 1.00 92.38 88 ALA A C 1
ATOM 750 O O . ALA A 1 88 ? 0.420 -1.122 -1.968 1.00 92.38 88 ALA A O 1
ATOM 751 N N . ASN A 1 89 ? 0.421 -0.592 -4.146 1.00 91.12 89 ASN A N 1
ATOM 752 C CA . ASN A 1 89 ? -0.145 -1.842 -4.612 1.00 91.12 89 ASN A CA 1
ATOM 753 C C . ASN A 1 89 ? 0.498 -2.178 -5.950 1.00 91.12 89 ASN A C 1
ATOM 755 O O . ASN A 1 89 ? 0.461 -1.345 -6.845 1.00 91.12 89 ASN A O 1
ATOM 759 N N . GLU A 1 90 ? 1.090 -3.363 -6.054 1.00 90.69 90 GLU A N 1
ATOM 760 C CA . GLU A 1 90 ? 1.528 -4.001 -7.298 1.00 90.69 90 GLU A CA 1
ATOM 761 C C . GLU A 1 90 ? 2.291 -3.066 -8.250 1.00 90.69 90 GLU A C 1
ATOM 763 O O . GLU A 1 90 ? 2.170 -3.162 -9.465 1.00 90.69 90 GLU A O 1
ATOM 768 N N . GLN A 1 91 ? 3.122 -2.164 -7.708 1.00 91.62 91 GLN A N 1
ATOM 769 C CA . GLN A 1 91 ? 3.820 -1.122 -8.482 1.00 91.62 91 GLN A CA 1
ATOM 770 C C . GLN A 1 91 ? 4.730 -1.675 -9.589 1.00 91.62 91 GLN A C 1
ATOM 772 O O . GLN A 1 91 ? 5.146 -0.933 -10.480 1.00 91.62 91 GLN A O 1
ATOM 777 N N . ASN A 1 92 ? 5.051 -2.968 -9.509 1.00 89.88 92 ASN A N 1
ATOM 778 C CA . ASN A 1 92 ? 5.796 -3.728 -10.495 1.00 89.88 92 ASN A CA 1
ATOM 779 C C . ASN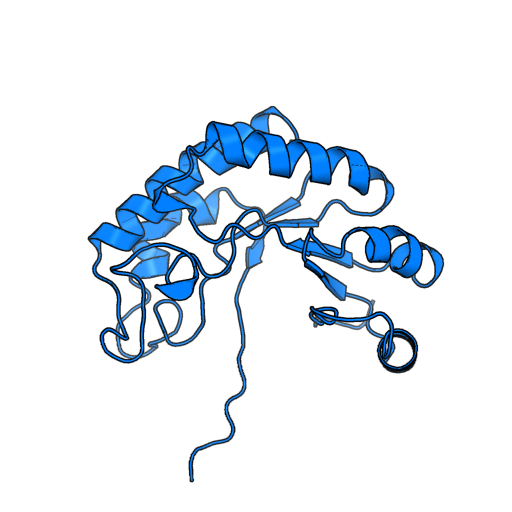 A 1 92 ? 4.980 -4.091 -11.746 1.00 89.88 92 ASN A C 1
ATOM 781 O O . ASN A 1 92 ? 5.586 -4.597 -12.683 1.00 89.88 92 ASN A O 1
ATOM 785 N N . LEU A 1 93 ? 3.665 -3.855 -11.791 1.00 88.69 93 LEU A N 1
ATOM 786 C CA . LEU A 1 93 ? 2.808 -4.086 -12.959 1.00 88.69 93 LEU A CA 1
ATOM 787 C C . LEU A 1 93 ? 2.718 -2.856 -13.869 1.00 88.69 93 LEU A C 1
ATOM 789 O O . LEU A 1 93 ? 2.795 -1.713 -13.416 1.00 88.69 93 LEU A O 1
ATOM 793 N N . ASP A 1 94 ? 2.500 -3.090 -15.163 1.00 88.19 94 ASP A N 1
ATOM 794 C CA . ASP A 1 94 ? 2.272 -2.010 -16.128 1.00 88.19 94 ASP A CA 1
ATOM 795 C C . ASP A 1 94 ? 0.936 -1.288 -15.912 1.00 88.19 94 ASP A C 1
ATOM 797 O O . ASP A 1 94 ? 0.862 -0.059 -15.976 1.00 88.19 94 ASP A O 1
ATOM 801 N N . LEU A 1 95 ? -0.100 -2.049 -15.564 1.00 85.88 95 LEU A N 1
ATOM 802 C CA . LEU A 1 95 ? -1.437 -1.562 -15.229 1.00 85.88 95 LEU A CA 1
ATOM 803 C C . LEU A 1 95 ? -1.461 -0.643 -13.999 1.00 85.88 95 LEU A C 1
ATOM 805 O O . LEU A 1 95 ? -2.371 0.176 -13.873 1.00 85.88 95 LEU A O 1
ATOM 809 N N . GLU A 1 96 ? -0.457 -0.760 -13.130 1.00 82.88 96 GLU A N 1
ATOM 810 C CA . GLU A 1 96 ? -0.298 0.039 -11.909 1.00 82.88 96 GLU A CA 1
ATOM 811 C C . GLU A 1 96 ? 0.568 1.285 -12.121 1.00 82.88 96 GLU A C 1
ATOM 813 O O . GLU A 1 96 ? 0.826 2.042 -11.185 1.00 82.88 96 GLU A O 1
ATOM 818 N N . GLY A 1 97 ? 0.990 1.531 -13.363 1.00 72.88 97 GLY A N 1
ATOM 819 C CA . GLY A 1 97 ? 1.367 2.862 -13.813 1.00 72.88 97 GLY A CA 1
ATOM 820 C C . GLY A 1 97 ? 2.633 2.914 -14.630 1.00 72.88 97 GLY A C 1
ATOM 821 O O . GLY A 1 97 ? 2.755 3.798 -15.461 1.00 72.88 97 GLY A O 1
ATOM 822 N N . HIS A 1 98 ? 3.585 2.001 -14.466 1.00 84.44 98 HIS A N 1
ATOM 823 C CA . HIS A 1 98 ? 4.852 2.140 -15.177 1.00 84.44 98 HIS A CA 1
ATOM 824 C C . HIS A 1 98 ? 4.826 1.384 -16.518 1.00 84.44 98 HIS A C 1
ATOM 826 O O . HIS A 1 98 ? 4.661 0.174 -16.510 1.00 84.44 98 HIS A O 1
ATOM 832 N N . PRO A 1 99 ? 5.091 2.002 -17.685 1.00 86.12 99 PRO A N 1
ATOM 833 C CA . PRO A 1 99 ? 4.994 1.318 -18.987 1.00 86.12 99 PRO A CA 1
ATOM 834 C C . PRO A 1 99 ? 5.992 0.161 -19.174 1.00 86.12 99 PRO A C 1
ATOM 836 O O . PRO A 1 99 ? 5.826 -0.671 -20.058 1.00 86.12 99 PRO A O 1
ATOM 839 N N . GLN A 1 100 ? 7.050 0.126 -18.360 1.00 87.00 100 GLN A N 1
ATOM 840 C CA . GLN A 1 100 ? 8.009 -0.987 -18.291 1.00 87.00 100 GLN A CA 1
ATOM 841 C C . GLN A 1 100 ? 7.679 -2.002 -17.188 1.00 87.00 100 GLN A C 1
ATOM 843 O O . GLN A 1 100 ? 8.502 -2.869 -16.898 1.00 87.00 100 GLN A O 1
ATOM 848 N N . GLY A 1 101 ? 6.535 -1.855 -16.524 1.00 87.50 101 GLY A N 1
ATOM 849 C CA . GLY A 1 101 ? 6.036 -2.811 -15.552 1.00 87.50 101 GLY A CA 1
ATOM 850 C C . GLY A 1 101 ? 5.753 -4.159 -16.199 1.00 87.50 101 GLY A C 1
ATOM 851 O O . GLY A 1 101 ? 5.832 -4.339 -17.417 1.00 87.50 101 GLY A O 1
ATOM 852 N N . ALA A 1 102 ? 5.475 -5.135 -15.355 1.00 85.38 102 ALA A N 1
ATOM 853 C CA . ALA A 1 102 ? 5.269 -6.487 -15.791 1.00 85.38 102 ALA A CA 1
ATOM 854 C C . ALA A 1 102 ? 3.934 -6.587 -16.515 1.00 85.38 102 ALA A C 1
ATOM 856 O O . ALA A 1 102 ? 2.930 -6.040 -16.063 1.00 85.38 102 ALA A O 1
ATOM 857 N N . SER A 1 103 ? 3.946 -7.314 -17.621 1.00 85.19 103 SER A N 1
ATOM 858 C CA . SER A 1 103 ? 2.797 -7.522 -18.489 1.00 85.19 103 SER A CA 1
ATOM 859 C C . SER A 1 103 ? 2.876 -8.898 -19.140 1.00 85.19 103 SER A C 1
ATOM 861 O O . SER A 1 103 ? 3.874 -9.613 -19.015 1.00 85.19 103 SER A O 1
ATOM 863 N N . MET A 1 104 ? 1.850 -9.266 -19.907 1.00 81.06 104 MET A N 1
ATOM 864 C CA . MET A 1 104 ? 1.868 -10.508 -20.688 1.00 81.06 104 MET A CA 1
ATOM 865 C C . MET A 1 104 ? 3.035 -10.558 -21.688 1.00 81.06 104 MET A C 1
ATOM 867 O O . MET A 1 104 ? 3.561 -11.632 -21.972 1.00 81.06 104 MET A O 1
ATOM 871 N N . GLN A 1 105 ? 3.441 -9.407 -22.232 1.00 80.50 105 GLN A N 1
ATOM 872 C CA . GLN A 1 105 ? 4.537 -9.299 -23.198 1.00 80.50 105 GLN A CA 1
ATOM 873 C C . GLN A 1 105 ? 5.901 -9.142 -22.515 1.00 80.50 105 GLN A C 1
ATOM 875 O O . GLN A 1 105 ? 6.919 -9.515 -23.095 1.00 80.50 105 GLN A O 1
ATOM 880 N N . GLN A 1 106 ? 5.923 -8.619 -21.288 1.00 77.00 106 GLN A N 1
ATOM 881 C CA . GLN A 1 106 ? 7.130 -8.406 -20.500 1.00 77.00 106 GLN A CA 1
ATOM 882 C C . GLN A 1 106 ? 6.924 -8.931 -19.071 1.00 77.00 106 GLN A C 1
ATOM 884 O O . GLN A 1 106 ? 6.702 -8.153 -18.151 1.00 77.00 106 GLN A O 1
ATOM 889 N N . PRO A 1 107 ? 7.000 -10.253 -18.845 1.00 76.81 107 PRO A N 1
ATOM 890 C CA . PRO A 1 107 ? 6.645 -10.849 -17.554 1.00 76.81 107 PRO A CA 1
ATOM 891 C C . PRO A 1 107 ? 7.673 -10.590 -16.446 1.00 76.81 107 PRO A C 1
ATOM 893 O O . PRO A 1 107 ? 7.417 -10.923 -15.298 1.00 76.81 107 PRO A O 1
ATOM 896 N N . VAL A 1 108 ? 8.857 -10.070 -16.789 1.00 79.31 108 VAL A N 1
ATOM 897 C CA . VAL A 1 108 ? 9.896 -9.676 -15.830 1.00 79.31 108 VAL A CA 1
ATOM 898 C C . VAL A 1 108 ? 10.327 -8.249 -16.168 1.00 79.31 108 VAL A C 1
ATOM 900 O O . VAL A 1 108 ? 10.906 -8.040 -17.239 1.00 79.31 108 VAL A O 1
ATOM 903 N N . PRO A 1 109 ? 10.042 -7.267 -15.302 1.00 83.62 109 PRO A N 1
ATOM 904 C CA . PRO A 1 109 ? 10.470 -5.887 -15.496 1.00 83.62 109 PRO A CA 1
ATOM 905 C C . PRO A 1 109 ? 11.994 -5.720 -15.458 1.00 83.62 109 PRO A C 1
ATOM 907 O O . PRO A 1 109 ? 12.697 -6.529 -14.844 1.00 83.62 109 PRO A O 1
ATOM 910 N N . PRO A 1 110 ? 12.540 -4.662 -16.082 1.00 86.69 110 PRO A N 1
ATOM 911 C CA . PRO A 1 110 ? 13.961 -4.359 -15.998 1.00 86.69 110 PRO A CA 1
ATOM 912 C C . PRO A 1 110 ? 14.357 -3.934 -14.578 1.00 86.69 110 PRO A C 1
ATOM 914 O O . PRO A 1 110 ? 13.571 -3.337 -13.847 1.00 86.69 110 PRO A O 1
ATOM 917 N N . ALA A 1 111 ? 15.625 -4.148 -14.213 1.00 88.06 111 ALA A N 1
ATOM 918 C CA . ALA A 1 111 ? 16.172 -3.721 -12.920 1.00 88.06 111 ALA A CA 1
ATOM 919 C C . ALA A 1 111 ? 15.989 -2.215 -12.647 1.00 88.06 111 ALA A C 1
ATOM 921 O O . ALA A 1 111 ? 15.775 -1.827 -11.501 1.00 88.06 111 ALA A O 1
ATOM 922 N N . SER A 1 112 ? 16.028 -1.378 -13.692 1.00 90.62 112 SER A N 1
ATOM 923 C CA . SER A 1 112 ? 15.804 0.070 -13.584 1.00 90.62 112 SER A CA 1
ATOM 924 C C . SER A 1 112 ? 14.438 0.412 -12.994 1.00 90.62 112 SER A C 1
ATOM 926 O O . SER A 1 112 ? 14.340 1.323 -12.184 1.00 90.62 112 SER A O 1
ATOM 928 N N . LEU A 1 113 ? 13.403 -0.371 -13.309 1.00 91.38 113 LEU A N 1
ATOM 929 C CA . LEU A 1 113 ? 12.072 -0.168 -12.746 1.00 91.38 113 LEU A CA 1
ATOM 930 C C . LEU A 1 113 ? 12.062 -0.368 -11.225 1.00 91.38 113 LEU A C 1
ATOM 932 O O . LEU A 1 113 ? 11.484 0.435 -10.502 1.00 91.38 113 LEU A O 1
ATOM 936 N N . TYR A 1 114 ? 12.738 -1.403 -10.720 1.00 91.69 114 TYR A N 1
ATOM 937 C CA . TYR A 1 114 ? 12.850 -1.628 -9.273 1.00 91.69 114 TYR A CA 1
ATOM 938 C C . TYR A 1 114 ? 13.680 -0.558 -8.574 1.00 91.69 114 TYR A C 1
ATOM 940 O O . TYR A 1 114 ? 13.403 -0.231 -7.424 1.00 91.69 114 TYR A O 1
ATOM 948 N N . GLN A 1 115 ? 14.681 0.000 -9.256 1.00 93.62 115 GLN A N 1
ATOM 949 C CA . GLN A 1 115 ? 15.454 1.126 -8.733 1.00 93.62 115 GLN A CA 1
ATOM 950 C C . GLN A 1 115 ? 14.565 2.367 -8.586 1.00 93.62 115 GLN A C 1
ATOM 952 O O . GLN A 1 115 ? 14.590 3.005 -7.534 1.00 93.62 115 GLN A O 1
ATOM 957 N N . ASP A 1 116 ? 13.729 2.658 -9.585 1.00 94.44 116 ASP A N 1
ATOM 958 C CA . ASP A 1 116 ? 12.773 3.767 -9.530 1.00 94.44 116 ASP A CA 1
ATOM 959 C C . ASP A 1 116 ? 11.730 3.556 -8.423 1.00 94.44 116 ASP A C 1
ATOM 961 O O . ASP A 1 116 ? 11.460 4.470 -7.641 1.00 94.44 116 ASP A O 1
ATOM 965 N N . ILE A 1 117 ? 11.200 2.333 -8.295 1.00 94.75 117 ILE A N 1
ATOM 966 C CA . ILE A 1 117 ? 10.300 1.945 -7.202 1.00 94.75 117 ILE A CA 1
ATOM 967 C C . ILE A 1 117 ? 10.981 2.139 -5.842 1.00 94.75 117 ILE A C 1
ATOM 969 O O . ILE A 1 117 ? 10.377 2.734 -4.950 1.00 94.75 117 ILE A O 1
ATOM 973 N N . ASP A 1 118 ? 12.212 1.656 -5.648 1.00 96.19 118 ASP A N 1
ATOM 974 C CA . ASP A 1 118 ? 12.905 1.754 -4.357 1.00 96.19 118 ASP A CA 1
ATOM 975 C C . ASP A 1 118 ? 13.137 3.217 -3.962 1.00 96.19 118 ASP A C 1
ATOM 977 O O . ASP A 1 118 ? 12.767 3.627 -2.861 1.00 96.19 118 ASP A O 1
ATOM 981 N N . VAL A 1 119 ? 13.655 4.035 -4.884 1.00 97.00 119 VAL A N 1
ATOM 982 C CA . VAL A 1 119 ? 13.891 5.469 -4.654 1.00 97.00 119 VAL A CA 1
ATOM 983 C C . VAL A 1 119 ? 12.592 6.191 -4.299 1.00 97.00 119 VAL A C 1
ATOM 985 O O . VAL A 1 119 ? 12.548 6.950 -3.325 1.00 97.00 119 VAL A O 1
ATOM 988 N N . TRP A 1 120 ? 11.522 5.933 -5.051 1.00 97.19 120 TRP A N 1
ATOM 989 C CA . TRP A 1 120 ? 10.220 6.547 -4.813 1.00 97.19 120 TRP A CA 1
ATOM 990 C C . TRP A 1 120 ? 9.652 6.147 -3.442 1.00 97.19 120 TRP A C 1
ATOM 992 O O . TRP A 1 120 ? 9.186 6.995 -2.673 1.00 97.19 120 TRP A O 1
ATOM 1002 N N . ASN A 1 121 ? 9.762 4.866 -3.080 1.00 97.31 121 ASN A N 1
ATOM 1003 C CA . ASN A 1 121 ? 9.241 4.345 -1.819 1.00 97.31 121 ASN A CA 1
ATOM 1004 C C . ASN A 1 121 ? 10.075 4.742 -0.599 1.00 97.31 121 ASN A C 1
ATOM 1006 O O . ASN A 1 121 ? 9.508 4.964 0.471 1.00 97.31 121 ASN A O 1
ATOM 1010 N N . LEU A 1 122 ? 11.392 4.907 -0.732 1.00 98.25 122 LEU A N 1
ATOM 1011 C CA . LEU A 1 122 ? 12.227 5.448 0.342 1.00 98.25 122 LEU A CA 1
ATOM 1012 C C . LEU A 1 122 ? 11.756 6.846 0.765 1.00 98.25 122 LEU A C 1
ATOM 1014 O O . LEU A 1 122 ? 11.699 7.134 1.966 1.00 98.25 122 LEU A O 1
ATOM 1018 N N . GLU A 1 123 ? 11.379 7.691 -0.198 1.00 98.00 123 GLU A N 1
ATOM 1019 C CA . GLU A 1 123 ? 10.851 9.027 0.083 1.00 98.00 123 GLU A CA 1
ATOM 1020 C C . GLU A 1 123 ? 9.425 8.984 0.652 1.00 98.00 123 GLU A C 1
ATOM 1022 O O . GLU A 1 123 ? 9.136 9.698 1.619 1.00 98.00 123 GLU A O 1
ATOM 1027 N N . MET A 1 124 ? 8.551 8.112 0.132 1.00 98.12 124 MET A N 1
ATOM 1028 C CA . MET A 1 124 ? 7.232 7.868 0.734 1.00 98.12 124 MET A CA 1
ATOM 1029 C C . MET A 1 124 ? 7.357 7.466 2.202 1.00 98.12 124 MET A C 1
ATOM 1031 O O . MET A 1 124 ? 6.783 8.122 3.071 1.00 98.12 124 MET A O 1
ATOM 1035 N N . ILE A 1 125 ? 8.145 6.430 2.500 1.00 98.06 125 ILE A N 1
ATOM 1036 C CA . ILE A 1 125 ? 8.313 5.914 3.861 1.00 98.06 125 ILE A CA 1
ATOM 1037 C C . ILE 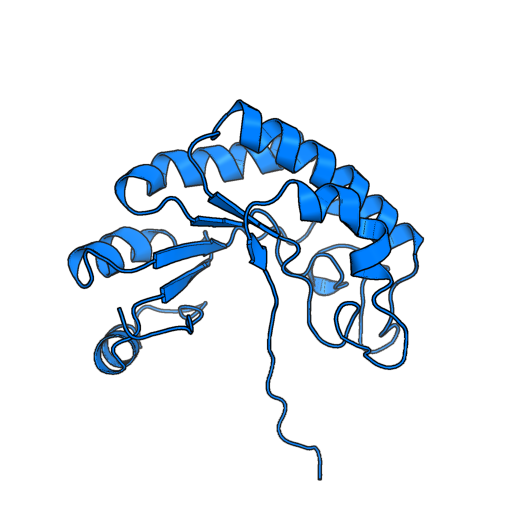A 1 125 ? 8.854 7.006 4.779 1.00 98.06 125 ILE A C 1
ATOM 1039 O O . ILE A 1 125 ? 8.334 7.177 5.880 1.00 98.06 125 ILE A O 1
ATOM 1043 N N . ARG A 1 126 ? 9.848 7.788 4.335 1.00 98.38 126 ARG A N 1
ATOM 1044 C CA . ARG A 1 126 ? 10.384 8.906 5.126 1.00 98.38 126 ARG A CA 1
ATOM 1045 C C . ARG A 1 126 ? 9.270 9.869 5.551 1.00 98.38 126 ARG A C 1
ATOM 1047 O O . ARG A 1 126 ? 9.174 10.206 6.730 1.00 98.38 126 ARG A O 1
ATOM 1054 N N . ARG A 1 127 ? 8.410 10.279 4.614 1.00 98.38 127 ARG A N 1
ATOM 1055 C CA . ARG A 1 127 ? 7.294 11.206 4.872 1.00 98.38 127 ARG A CA 1
ATOM 1056 C C . ARG A 1 127 ? 6.219 10.594 5.760 1.00 98.38 127 ARG A C 1
ATOM 1058 O O . ARG A 1 127 ? 5.757 11.246 6.694 1.00 98.38 127 ARG A O 1
ATOM 1065 N N . LEU A 1 128 ? 5.839 9.345 5.496 1.00 98.56 128 LEU A N 1
ATOM 1066 C CA . LEU A 1 128 ? 4.846 8.638 6.302 1.00 98.56 128 LEU A CA 1
ATOM 1067 C C . LEU A 1 128 ? 5.340 8.463 7.739 1.00 98.56 128 LEU A C 1
ATOM 1069 O O . LEU A 1 128 ? 4.608 8.768 8.671 1.00 98.56 128 LEU A O 1
ATOM 1073 N N . ARG A 1 129 ? 6.600 8.072 7.952 1.00 98.06 129 ARG A N 1
ATOM 1074 C CA . ARG A 1 129 ? 7.166 7.949 9.305 1.00 98.06 129 ARG A CA 1
ATOM 1075 C C . ARG A 1 129 ? 7.251 9.278 10.043 1.00 98.06 129 ARG A C 1
ATOM 1077 O O . ARG A 1 129 ? 7.074 9.297 11.255 1.00 98.06 129 ARG A O 1
ATOM 1084 N N . GLU A 1 130 ? 7.484 10.379 9.334 1.00 98.38 130 GLU A N 1
ATOM 1085 C CA . GLU A 1 130 ? 7.490 11.714 9.936 1.00 98.38 130 GLU A CA 1
ATOM 1086 C C . GLU A 1 130 ? 6.091 12.141 10.416 1.00 98.38 130 GLU A C 1
ATOM 1088 O O . GLU A 1 130 ? 5.966 12.765 11.469 1.00 98.38 130 GLU A O 1
ATOM 1093 N N . LYS A 1 131 ? 5.034 11.824 9.655 1.00 98.56 131 LYS A N 1
ATOM 1094 C CA . LYS A 1 131 ? 3.677 12.344 9.908 1.00 98.56 131 LYS A CA 1
ATOM 1095 C C . LYS A 1 131 ? 2.749 11.376 10.636 1.00 98.56 131 LYS A C 1
ATOM 1097 O O . LYS A 1 131 ? 1.951 11.816 11.454 1.00 98.56 131 LYS A O 1
ATOM 1102 N N . ILE A 1 132 ? 2.875 10.079 10.379 1.00 98.44 132 ILE A N 1
ATOM 1103 C CA . ILE A 1 132 ? 2.068 9.009 10.978 1.00 98.44 132 ILE A CA 1
ATOM 1104 C C . ILE A 1 132 ? 2.961 7.930 11.625 1.00 98.44 132 ILE A C 1
ATOM 1106 O O . ILE A 1 132 ? 2.828 6.747 11.312 1.00 98.44 132 ILE A O 1
ATOM 1110 N N . PRO A 1 133 ? 3.858 8.281 12.575 1.00 98.00 133 PRO A N 1
ATOM 1111 C CA . PRO A 1 133 ? 4.773 7.316 13.207 1.00 98.00 133 PRO A CA 1
ATOM 1112 C C . PRO A 1 133 ? 4.054 6.200 13.983 1.00 98.00 133 PRO A C 1
ATOM 1114 O O . PRO A 1 133 ? 4.659 5.192 14.334 1.00 98.00 133 PRO A O 1
ATOM 1117 N N . TRP A 1 134 ? 2.767 6.390 14.275 1.00 98.25 134 TRP A N 1
ATOM 1118 C CA . TRP A 1 134 ? 1.903 5.427 14.951 1.00 98.25 134 TRP A CA 1
ATOM 1119 C C . TRP A 1 134 ? 1.386 4.315 14.022 1.00 98.25 134 TRP A C 1
ATOM 1121 O O . TRP A 1 134 ? 0.917 3.287 14.516 1.00 98.25 134 TRP A O 1
ATOM 1131 N N . ALA A 1 135 ? 1.426 4.522 12.702 1.00 98.25 135 ALA A N 1
ATOM 1132 C CA . ALA A 1 135 ? 0.932 3.564 11.724 1.00 98.25 135 ALA A CA 1
ATOM 1133 C C . ALA A 1 135 ? 1.950 2.439 11.493 1.00 98.25 135 ALA A C 1
ATOM 1135 O O . ALA A 1 135 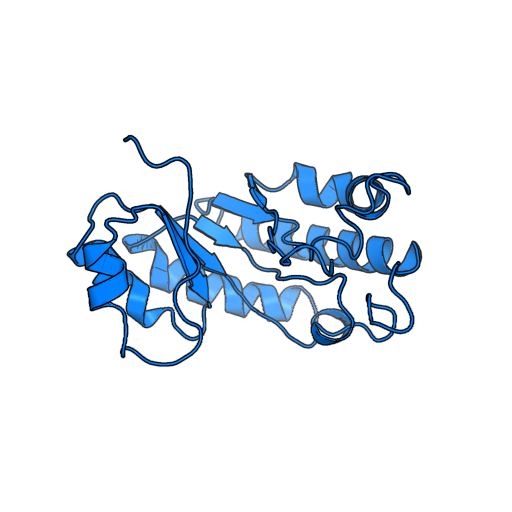? 3.155 2.672 11.372 1.00 98.25 135 ALA A O 1
ATOM 1136 N N . ARG A 1 136 ? 1.432 1.216 11.398 1.00 98.00 136 ARG A N 1
ATOM 1137 C CA . ARG A 1 136 ? 2.138 0.016 10.977 1.00 98.00 136 ARG A CA 1
ATOM 1138 C C . ARG A 1 136 ? 2.096 -0.074 9.451 1.00 98.00 136 ARG A C 1
ATOM 1140 O O . ARG A 1 136 ? 1.026 -0.203 8.859 1.00 98.00 136 ARG A O 1
ATOM 1147 N N . LEU A 1 137 ? 3.265 0.024 8.832 1.00 98.00 137 LEU A N 1
ATOM 1148 C CA . LEU A 1 137 ? 3.466 0.153 7.392 1.00 98.00 137 LEU A CA 1
ATOM 1149 C C . LEU A 1 137 ? 3.701 -1.214 6.722 1.00 98.00 137 LEU A C 1
ATOM 1151 O O . LEU A 1 137 ? 4.567 -1.973 7.160 1.00 98.00 137 LEU A O 1
ATOM 1155 N N . HIS A 1 138 ? 2.943 -1.511 5.663 1.00 96.31 138 HIS A N 1
ATOM 1156 C CA . HIS A 1 138 ? 2.965 -2.764 4.884 1.00 96.31 138 HIS A CA 1
ATOM 1157 C C . HIS A 1 138 ? 3.489 -2.518 3.463 1.00 96.31 138 HIS A C 1
ATOM 1159 O O . HIS A 1 138 ? 2.961 -1.651 2.766 1.00 96.31 138 HIS A O 1
ATOM 1165 N N . TYR A 1 139 ? 4.518 -3.260 3.039 1.00 94.56 139 TYR A N 1
ATOM 1166 C CA . TYR A 1 139 ? 5.212 -3.108 1.743 1.00 94.56 139 TYR A CA 1
ATOM 1167 C C . TYR A 1 139 ? 6.062 -4.375 1.458 1.00 94.56 139 TYR A C 1
ATOM 1169 O O . TYR A 1 139 ? 6.438 -5.036 2.426 1.00 94.56 139 TYR A O 1
ATOM 1177 N N . PRO A 1 140 ? 6.377 -4.787 0.210 1.00 90.31 140 PRO A N 1
ATOM 1178 C CA . PRO A 1 140 ? 6.208 -4.090 -1.066 1.00 90.31 140 PRO A CA 1
ATOM 1179 C C . PRO A 1 140 ? 4.851 -4.227 -1.742 1.00 90.31 140 PRO A C 1
ATOM 1181 O O . PRO A 1 140 ? 4.537 -3.405 -2.599 1.00 90.31 140 PRO A O 1
ATOM 1184 N N . ALA A 1 141 ? 4.043 -5.219 -1.351 1.00 87.75 141 ALA A N 1
ATOM 1185 C CA . ALA A 1 141 ? 2.767 -5.492 -2.005 1.00 87.75 141 ALA A CA 1
ATOM 1186 C C . ALA A 1 141 ? 2.909 -5.658 -3.529 1.00 87.75 141 ALA A C 1
ATOM 1188 O O . ALA A 1 141 ? 2.054 -5.201 -4.281 1.00 87.75 141 ALA A O 1
ATOM 1189 N N . PHE A 1 142 ? 4.015 -6.235 -3.985 1.00 87.94 142 PHE A N 1
ATOM 1190 C CA . PHE A 1 142 ? 4.234 -6.503 -5.395 1.00 87.94 142 PHE A CA 1
ATOM 1191 C C . PHE A 1 142 ? 3.361 -7.678 -5.878 1.00 87.94 142 PHE A C 1
ATOM 1193 O O . PHE A 1 142 ? 2.944 -8.534 -5.091 1.00 87.94 142 PHE A O 1
ATOM 1200 N N . ALA A 1 143 ? 3.076 -7.694 -7.182 1.00 82.75 143 ALA A N 1
ATOM 1201 C CA . ALA A 1 143 ? 2.299 -8.750 -7.812 1.00 82.75 143 ALA A CA 1
ATOM 1202 C C . ALA A 1 143 ? 3.103 -10.052 -7.954 1.00 82.75 143 ALA A C 1
ATOM 1204 O O . ALA A 1 143 ? 4.159 -10.092 -8.603 1.00 82.75 143 ALA A O 1
ATOM 1205 N N . ASN A 1 144 ? 2.516 -11.140 -7.447 1.00 69.19 144 ASN A N 1
ATOM 1206 C CA . ASN A 1 144 ? 3.069 -12.489 -7.551 1.00 69.19 144 ASN A CA 1
ATOM 1207 C C . ASN A 1 144 ? 3.282 -12.911 -9.016 1.00 69.19 144 ASN A C 1
ATOM 1209 O O . ASN A 1 144 ? 2.535 -12.481 -9.892 1.00 69.19 144 ASN A O 1
ATOM 1213 N N . ASP A 1 145 ? 4.283 -13.756 -9.283 1.00 65.69 145 ASP A N 1
ATOM 1214 C CA . ASP A 1 145 ? 4.707 -14.253 -10.614 1.00 65.69 145 ASP A CA 1
ATOM 1215 C C . ASP A 1 145 ? 5.319 -13.224 -11.580 1.00 65.69 145 ASP A C 1
ATOM 1217 O O . ASP A 1 145 ? 5.783 -13.589 -12.665 1.00 65.69 145 ASP A O 1
ATOM 1221 N N . HIS A 1 146 ? 5.368 -11.951 -11.187 1.00 59.12 146 HIS A N 1
ATOM 1222 C CA . HIS A 1 146 ? 5.810 -10.858 -12.057 1.00 59.12 146 HIS A CA 1
ATOM 1223 C C . HIS A 1 146 ? 7.143 -10.240 -11.604 1.00 59.12 146 HIS A C 1
ATOM 1225 O O . HIS A 1 146 ? 7.860 -9.660 -12.417 1.00 59.12 146 HIS A O 1
ATOM 1231 N N . SER A 1 147 ? 7.540 -10.449 -10.340 1.00 53.22 147 SER A N 1
ATOM 1232 C CA . SER A 1 147 ? 8.918 -10.208 -9.862 1.00 53.22 147 SER A CA 1
ATOM 1233 C C . SER A 1 147 ? 9.287 -10.762 -8.504 1.00 53.22 147 SER A C 1
ATOM 1235 O O . SER A 1 147 ? 10.470 -10.888 -8.193 1.00 53.22 147 SER A O 1
ATOM 1237 N N . ASP A 1 148 ? 8.286 -11.091 -7.707 1.00 51.25 148 ASP A N 1
ATOM 1238 C CA . ASP A 1 148 ? 8.502 -11.497 -6.316 1.00 51.25 148 ASP A CA 1
ATOM 1239 C C . ASP A 1 148 ? 8.654 -13.009 -6.231 1.00 51.25 148 ASP A C 1
ATOM 1241 O O . ASP A 1 148 ? 9.162 -13.524 -5.241 1.00 51.25 148 ASP A O 1
ATOM 1245 N N . ASP A 1 149 ? 8.223 -13.695 -7.297 1.00 47.78 149 ASP A N 1
ATOM 1246 C CA . ASP A 1 149 ? 7.946 -15.124 -7.279 1.00 47.78 149 ASP A CA 1
ATOM 1247 C C . ASP A 1 149 ? 8.136 -15.824 -8.634 1.00 47.78 149 ASP A C 1
ATOM 1249 O O . ASP A 1 149 ? 7.665 -16.938 -8.845 1.00 47.78 149 ASP A O 1
ATOM 1253 N N . LYS A 1 150 ? 8.954 -15.278 -9.548 1.00 52.69 150 LYS A N 1
ATOM 1254 C CA . LYS A 1 150 ? 9.709 -16.223 -10.387 1.00 52.69 150 LYS A CA 1
ATOM 1255 C C . LYS A 1 150 ? 10.773 -16.844 -9.491 1.00 52.69 150 LYS A C 1
ATOM 1257 O O . LYS A 1 150 ? 11.941 -16.481 -9.579 1.00 52.69 150 LYS A O 1
ATOM 1262 N N . ASN A 1 151 ? 10.379 -17.820 -8.668 1.00 50.25 151 ASN A N 1
ATOM 1263 C CA . ASN A 1 151 ? 11.265 -18.645 -7.834 1.00 50.25 151 ASN A CA 1
ATOM 1264 C C . ASN A 1 151 ? 12.467 -19.223 -8.614 1.00 50.25 151 ASN A C 1
ATOM 1266 O O . ASN A 1 151 ? 13.470 -19.611 -8.024 1.00 50.25 151 ASN A O 1
ATOM 1270 N N . GLN A 1 152 ? 12.390 -19.259 -9.950 1.00 48.09 152 GLN A N 1
ATOM 1271 C CA . GLN A 1 152 ? 13.451 -19.694 -10.860 1.00 48.09 152 GLN A CA 1
ATOM 1272 C C . GLN A 1 152 ? 14.461 -18.594 -11.263 1.00 48.09 152 GLN A C 1
ATOM 1274 O O . GLN A 1 152 ? 15.525 -18.922 -11.776 1.00 48.09 152 GLN A O 1
ATOM 1279 N N . GLY A 1 153 ? 14.147 -17.306 -11.070 1.00 52.06 153 GLY A N 1
ATOM 1280 C CA . GLY A 1 153 ? 14.932 -16.156 -11.550 1.00 52.06 153 GLY A CA 1
ATOM 1281 C C . GLY A 1 153 ? 15.695 -15.371 -10.475 1.00 52.06 153 GLY A C 1
ATOM 1282 O O . GLY A 1 153 ? 16.421 -14.442 -10.819 1.00 52.06 153 GLY A O 1
ATOM 1283 N N . GLY A 1 154 ? 15.553 -15.743 -9.197 1.00 59.47 154 GLY A N 1
ATOM 1284 C CA . GLY A 1 154 ? 16.103 -14.999 -8.061 1.00 59.47 154 GLY A CA 1
ATOM 1285 C C . GLY A 1 154 ? 15.240 -13.783 -7.714 1.00 59.47 154 GLY A C 1
ATOM 1286 O O . GLY A 1 154 ? 14.690 -13.135 -8.599 1.00 59.47 154 GLY A O 1
ATOM 1287 N N . TYR A 1 155 ? 15.091 -13.491 -6.422 1.00 77.12 155 TYR A N 1
ATOM 1288 C CA . TYR A 1 155 ? 14.248 -12.425 -5.862 1.00 77.12 155 TYR A CA 1
ATOM 1289 C C . TYR A 1 155 ? 14.756 -11.003 -6.191 1.00 77.12 155 TYR A C 1
ATOM 1291 O O . TYR A 1 155 ? 14.959 -10.186 -5.298 1.00 77.12 155 TYR A O 1
ATOM 1299 N N . VAL A 1 156 ? 15.000 -10.699 -7.467 1.00 79.44 156 VAL A N 1
ATOM 1300 C CA . VAL A 1 156 ? 15.715 -9.503 -7.937 1.00 79.44 156 VAL A CA 1
ATOM 1301 C C . VAL A 1 156 ? 14.982 -8.226 -7.537 1.00 79.44 156 VAL A C 1
ATOM 1303 O O . VAL A 1 156 ? 15.614 -7.293 -7.051 1.00 79.44 156 VAL A O 1
ATOM 1306 N N . GLY A 1 157 ? 13.652 -8.193 -7.673 1.00 84.12 157 GLY A N 1
ATOM 1307 C CA . GLY A 1 157 ? 12.854 -7.043 -7.242 1.00 84.12 157 GLY A CA 1
ATOM 1308 C C . GLY A 1 157 ? 12.954 -6.800 -5.735 1.00 84.12 157 GLY A C 1
ATOM 1309 O O . GLY A 1 157 ? 13.206 -5.677 -5.306 1.00 84.12 157 GLY A O 1
ATOM 1310 N N . LEU A 1 158 ? 12.852 -7.861 -4.924 1.00 88.19 158 LEU A N 1
ATOM 1311 C CA . LEU A 1 158 ? 13.005 -7.763 -3.467 1.00 88.19 158 LEU A CA 1
ATOM 1312 C C . LEU A 1 158 ? 14.431 -7.377 -3.058 1.00 88.19 158 LEU A C 1
ATOM 1314 O O . LEU A 1 158 ? 14.617 -6.663 -2.077 1.00 88.19 158 LEU A O 1
ATOM 1318 N N . GLU A 1 159 ? 15.444 -7.847 -3.786 1.00 89.25 159 GLU A N 1
ATOM 1319 C CA . GLU A 1 159 ? 16.840 -7.516 -3.516 1.00 89.25 159 GLU A CA 1
ATOM 1320 C C . GLU A 1 159 ? 17.137 -6.047 -3.819 1.00 89.25 159 GLU A C 1
ATOM 1322 O O . GLU A 1 159 ? 17.711 -5.363 -2.971 1.00 89.25 159 GLU A O 1
ATOM 1327 N N . ILE A 1 160 ? 16.697 -5.548 -4.978 1.00 92.12 160 ILE A N 1
ATOM 1328 C CA . ILE A 1 160 ? 16.854 -4.138 -5.353 1.00 92.12 160 ILE A CA 1
ATOM 1329 C C . ILE A 1 160 ? 16.075 -3.242 -4.385 1.00 92.12 160 ILE A C 1
ATOM 1331 O O . ILE A 1 160 ? 16.618 -2.251 -3.905 1.00 92.12 160 ILE A O 1
ATOM 1335 N N . CYS A 1 161 ? 14.840 -3.610 -4.039 1.00 93.69 161 CYS A N 1
ATOM 1336 C CA . CYS A 1 161 ? 13.997 -2.829 -3.135 1.00 93.69 161 CYS A CA 1
ATOM 1337 C C . CYS A 1 161 ? 14.246 -3.110 -1.643 1.00 93.69 161 CYS A C 1
ATOM 1339 O O . CYS A 1 161 ? 13.474 -2.659 -0.796 1.00 93.69 161 CYS A O 1
ATOM 1341 N N . ARG A 1 162 ? 15.303 -3.851 -1.276 1.00 94.56 162 ARG A N 1
ATOM 1342 C CA . ARG A 1 162 ? 15.549 -4.261 0.118 1.00 94.56 162 ARG A CA 1
ATOM 1343 C C . ARG A 1 162 ? 15.554 -3.073 1.078 1.00 94.56 162 ARG A C 1
ATOM 1345 O O . ARG A 1 162 ? 14.986 -3.163 2.162 1.00 94.56 162 ARG A O 1
ATOM 1352 N N . ALA A 1 163 ? 16.161 -1.958 0.676 1.00 97.00 163 ALA A N 1
ATOM 1353 C CA . ALA A 1 163 ? 16.291 -0.776 1.521 1.00 97.00 163 ALA A CA 1
ATOM 1354 C C . ALA A 1 163 ? 14.932 -0.157 1.892 1.00 97.00 163 ALA A C 1
ATOM 1356 O O . ALA A 1 163 ? 14.739 0.235 3.046 1.00 97.00 163 ALA A O 1
ATOM 1357 N N . SER A 1 164 ? 13.989 -0.061 0.949 1.00 96.25 164 SER A N 1
ATOM 1358 C CA . SER A 1 164 ? 12.621 0.377 1.251 1.00 96.25 164 SER A CA 1
ATOM 1359 C C . SER A 1 164 ? 11.834 -0.687 2.024 1.00 96.25 164 SER A C 1
ATOM 1361 O O . SER A 1 164 ? 11.155 -0.342 2.993 1.00 96.25 164 SER A O 1
ATOM 1363 N N . ILE A 1 165 ? 11.983 -1.974 1.684 1.00 95.06 165 ILE A N 1
ATOM 1364 C CA . ILE A 1 165 ? 11.317 -3.093 2.377 1.00 95.06 165 ILE A CA 1
ATOM 1365 C C . ILE A 1 165 ? 11.679 -3.143 3.862 1.00 95.06 165 ILE A C 1
ATOM 1367 O O . ILE A 1 165 ? 10.789 -3.191 4.708 1.00 95.06 165 ILE A O 1
ATOM 1371 N N . GLU A 1 166 ? 12.962 -3.052 4.205 1.00 96.25 166 GLU A N 1
ATOM 1372 C CA . GLU A 1 166 ? 13.432 -3.133 5.595 1.00 96.25 166 GLU A CA 1
ATOM 1373 C C . GLU A 1 166 ? 12.991 -1.945 6.471 1.00 96.25 166 GLU A C 1
ATOM 1375 O O . GLU A 1 166 ? 13.082 -2.014 7.696 1.00 96.25 166 GLU A O 1
ATOM 1380 N N . ARG A 1 167 ? 12.492 -0.851 5.877 1.00 97.00 167 ARG A N 1
ATOM 1381 C CA . ARG A 1 167 ? 11.935 0.300 6.616 1.00 97.00 167 ARG A CA 1
ATOM 1382 C C . ARG A 1 167 ? 10.428 0.185 6.882 1.00 97.00 167 ARG A C 1
ATOM 1384 O O . ARG A 1 167 ? 9.874 0.992 7.646 1.00 97.00 167 ARG A O 1
ATOM 1391 N N . ALA A 1 168 ? 9.758 -0.784 6.262 1.00 95.88 168 ALA A N 1
ATOM 1392 C CA . ALA A 1 168 ? 8.378 -1.144 6.566 1.00 95.88 168 ALA A CA 1
ATOM 1393 C C . ALA A 1 168 ? 8.305 -2.075 7.792 1.00 95.88 168 ALA A C 1
ATOM 1395 O O . ALA A 1 168 ? 9.294 -2.673 8.204 1.00 95.88 168 ALA A O 1
ATOM 1396 N N . ASP A 1 169 ? 7.124 -2.193 8.400 1.00 96.69 169 ASP A N 1
ATOM 1397 C CA . ASP A 1 169 ? 6.916 -3.034 9.592 1.00 96.69 169 ASP A CA 1
ATOM 1398 C C . ASP A 1 169 ? 6.442 -4.451 9.252 1.00 96.69 169 ASP A C 1
ATOM 1400 O O . ASP A 1 169 ? 6.438 -5.348 10.106 1.00 96.69 169 ASP A O 1
ATOM 1404 N N . VAL A 1 170 ? 5.916 -4.634 8.041 1.00 93.69 170 VAL A N 1
ATOM 1405 C CA . VAL A 1 170 ? 5.348 -5.888 7.551 1.00 93.69 170 VAL A CA 1
ATOM 1406 C C . VAL A 1 170 ? 5.739 -6.061 6.096 1.00 93.69 170 VAL A C 1
ATOM 1408 O O . VAL A 1 170 ? 5.486 -5.172 5.284 1.00 93.69 170 VAL A O 1
ATOM 1411 N N . MET A 1 171 ? 6.291 -7.233 5.787 1.00 89.81 171 MET A N 1
ATOM 1412 C CA . MET A 1 171 ? 6.450 -7.690 4.415 1.00 89.81 171 MET A CA 1
ATOM 1413 C C . MET A 1 171 ? 5.076 -8.088 3.866 1.00 89.81 171 MET A C 1
ATOM 1415 O O . MET A 1 171 ? 4.490 -9.069 4.326 1.00 89.81 171 MET A O 1
ATOM 1419 N N . ASP A 1 172 ? 4.549 -7.283 2.947 1.00 88.12 172 ASP A N 1
ATOM 1420 C CA . ASP A 1 172 ? 3.251 -7.497 2.296 1.00 88.12 172 ASP A CA 1
ATOM 1421 C C . ASP A 1 172 ? 3.444 -8.219 0.960 1.00 88.12 172 ASP A C 1
ATOM 1423 O O . ASP A 1 172 ? 4.252 -7.789 0.133 1.00 88.12 172 ASP A O 1
ATOM 1427 N N . CYS A 1 173 ? 2.702 -9.306 0.761 1.00 83.88 173 CYS A N 1
ATOM 1428 C CA . CYS A 1 173 ? 2.819 -10.210 -0.379 1.00 83.88 173 CYS A CA 1
ATOM 1429 C C . CYS A 1 173 ? 1.431 -10.533 -0.931 1.00 83.88 173 CYS A C 1
ATOM 1431 O O . CYS A 1 173 ? 0.491 -10.780 -0.167 1.00 83.88 173 CYS A O 1
ATOM 1433 N N . HIS A 1 174 ? 1.318 -10.621 -2.254 1.00 80.88 174 HIS A N 1
ATOM 1434 C CA . HIS A 1 174 ? 0.131 -11.159 -2.907 1.00 80.88 174 HIS A CA 1
ATOM 1435 C C . HIS A 1 174 ? 0.246 -12.660 -3.153 1.00 80.88 174 HIS A C 1
ATOM 1437 O O . HIS A 1 174 ? 1.326 -13.214 -3.320 1.00 80.88 174 HIS A O 1
ATOM 1443 N N . CYS A 1 175 ? -0.902 -13.327 -3.166 1.00 74.56 175 CYS A N 1
ATOM 1444 C CA . CYS A 1 175 ? -1.020 -14.749 -3.449 1.00 74.56 175 CYS A CA 1
ATOM 1445 C C . CYS A 1 175 ? -2.240 -14.970 -4.328 1.00 74.56 175 CYS A C 1
ATOM 1447 O O . CYS A 1 175 ? -3.372 -14.773 -3.883 1.00 74.56 175 CYS A O 1
ATOM 1449 N N . TYR A 1 176 ? -2.001 -15.380 -5.569 1.00 71.31 176 TYR A N 1
ATOM 1450 C CA . TYR A 1 176 ? -3.048 -15.663 -6.540 1.00 71.31 176 TYR A CA 1
ATOM 1451 C C . TYR A 1 176 ? -3.009 -17.142 -6.882 1.00 71.31 176 TYR A C 1
ATOM 1453 O O . TYR A 1 176 ? -2.116 -17.595 -7.592 1.00 71.31 176 TYR A O 1
ATOM 1461 N N . TRP A 1 177 ? -3.954 -17.921 -6.349 1.00 65.69 177 TRP A N 1
ATOM 1462 C CA . TRP A 1 177 ? -4.049 -19.336 -6.701 1.00 65.69 177 TRP A CA 1
ATOM 1463 C C . TRP A 1 177 ? -4.673 -19.415 -8.083 1.00 65.69 177 TRP A C 1
ATOM 1465 O O . TRP A 1 177 ? -5.886 -19.259 -8.234 1.00 65.69 177 TRP A O 1
ATOM 1475 N N . ARG A 1 178 ? -3.836 -19.610 -9.100 1.00 59.78 178 ARG A N 1
ATOM 1476 C CA . ARG A 1 178 ? -4.323 -20.006 -10.416 1.00 59.78 178 ARG A CA 1
ATOM 1477 C C . ARG A 1 178 ? -4.652 -21.501 -10.347 1.00 59.78 178 ARG A C 1
ATOM 1479 O O . ARG A 1 178 ? -3.874 -22.243 -9.747 1.00 59.78 178 ARG A O 1
ATOM 1486 N N . PRO A 1 179 ? -5.806 -21.954 -10.868 1.00 55.88 179 PRO A N 1
ATOM 1487 C CA . PRO A 1 179 ? -5.978 -23.375 -11.143 1.00 55.88 179 PRO A CA 1
ATOM 1488 C C . PRO A 1 179 ? -4.805 -23.815 -12.020 1.00 55.88 179 PRO A C 1
ATOM 1490 O O . PRO A 1 179 ? -4.422 -23.054 -12.907 1.00 55.88 179 PRO A O 1
ATOM 1493 N N . ASP A 1 180 ? -4.237 -24.996 -11.772 1.00 52.41 180 ASP A N 1
ATOM 1494 C CA . ASP A 1 180 ? -3.291 -25.573 -12.723 1.00 52.41 180 ASP A CA 1
ATOM 1495 C C . ASP A 1 180 ? -3.984 -25.607 -14.092 1.00 52.41 180 ASP A C 1
ATOM 1497 O O . ASP A 1 180 ? -5.049 -26.219 -14.246 1.00 52.41 180 ASP A O 1
ATOM 1501 N N . ASP A 1 181 ? -3.413 -24.893 -15.061 1.00 53.28 181 ASP A N 1
ATOM 1502 C CA . ASP A 1 181 ? -3.797 -25.000 -16.462 1.00 53.28 181 ASP A CA 1
ATOM 1503 C C . ASP A 1 181 ? -3.356 -26.406 -16.902 1.00 53.28 181 ASP A C 1
ATOM 1505 O O . ASP A 1 181 ? -2.195 -26.605 -17.255 1.00 53.28 181 ASP A O 1
ATOM 1509 N N . GLY A 1 182 ? -4.241 -27.392 -16.717 1.00 42.12 182 GLY A N 1
ATOM 1510 C CA . GLY A 1 182 ? -3.954 -28.822 -16.893 1.00 42.12 182 GLY A CA 1
ATOM 1511 C C . GLY A 1 182 ? -3.257 -29.199 -18.195 1.00 42.12 182 GLY A C 1
ATOM 1512 O O . GLY A 1 182 ? -3.523 -28.555 -19.236 1.00 42.12 182 GLY A O 1
#

Foldseek 3Di:
DPDPDEDEDDPDDPPCVVVVVVVPGQEYEYELVRLVCQVVSCVSRVRGAYEYEYAAQALLPDQLVVLLVVQLVSCVVCVVRYQHYESDAQQQAVRSHPVQHADPVRLEGDLVSLLSVLVRLVSNLVSCCVRPVSHQYEDDNHDESRQCPPVVPPNSSCVSNVVSQVSGRYHHYDDDDDDPPD

Secondary structure (DSSP, 8-state):
------EEPPSS-GGGHHHHHHTT--EEEEEGGGTTHHHHHHHH-TT-EEEEE---TTTTTS-HHHHHHHHHHHHHHHTTT--EEE--S-TTBTTTT-TTSB-SS-SS--HHHHHHHHHHHHHHHHHHHHH-TTSEEEEEEEPTTTTS--TTT-SHHHHHTHHHHTTSSEEEE----PPP--

Sequence (182 aa):
MRNRWGIHAPNAGFRRMDDFYAAGFQNYTVLHVNADLVPLIREKYPYARILIRMYLQNWYATQPEEWARAVIENAERLRPFTNEITWANEQNLDLEGHPQGASMQQPVPPASLYQDIDVWNLEMIRRLREKIPWARLHYPAFANDHSDDKNQGGYVGLEICRASIERADVMDCHCYWRPDDG

Radius of gyration: 16.63 Å; chains: 1; bounding box: 41×43×41 Å

pLDDT: mean 85.27, std 14.49, range [42.12, 98.56]